Protein AF-A0AAD5IFN7-F1 (afdb_monomer)

Radius of gyration: 15.46 Å; Cα contacts (8 Å, |Δi|>4): 185; chains: 1; bounding box: 36×24×48 Å

Nearest PDB structures (foldseek):
  6vof-assembly1_F  TM=9.515E-01  e=2.881E-12  Spinacia oleracea
  1fx0-assembly1_B  TM=9.386E-01  e=1.272E-10  Spinacia oleracea
  8h9i-assembly1_D  TM=8.105E-01  e=1.726E-09  Homo sapiens
  5dn6-assembly1_E  TM=7.862E-01  e=1.346E-09  Paracoccus denitrificans
  5cdf-assembly1_E  TM=8.924E-01  e=3.400E-08  Paracoccus denitrificans

Organism: Acer negundo (NCBI:txid4023)

Secondary structure (DSSP, 8-state):
-HHHHHHHHH-SSEEEEEEEEE-HHHHHHHHHHHHHTTSS-SS-GGG--EEEEEEETTS-HHHHHHHHHHHHHHHHHHHHTS---EEEEEETHHHHHHHHHHT-SS------HHHHHHHHHHHHHHHHHHHH--

Foldseek 3Di:
DVVVLVCLVVDPAAEEEQAQQHAPVVLVVVVVVCPVSVCQDPVDRVPRRYHYFHDHVPDDLLSSLVSLVVSLVVQCCCCPVVVTQYHYHYVPLLSNVVSVQVPDPDNDDPQDPVNSVVVSVVVVVVSVVVSVPD

Solvent-accessible surface area (backbone atoms only — not comparable to full-atom values): 7320 Å² total; per-residue (Å²): 110,70,66,59,56,53,47,57,70,71,45,90,45,40,32,26,35,9,28,16,50,29,53,68,66,58,56,50,53,51,52,51,52,34,41,79,68,56,41,38,30,89,91,44,65,88,74,29,42,60,47,84,35,78,17,46,60,90,51,58,51,72,50,19,36,47,23,48,52,52,28,48,53,53,33,48,44,36,36,74,75,65,71,34,60,56,47,78,43,64,45,39,50,56,48,29,53,50,21,50,59,74,69,46,90,63,89,68,77,84,73,50,74,68,55,46,52,51,48,36,56,55,46,56,49,45,60,53,45,63,72,74,64,126

Sequence (134 aa):
MELINNIAKAHRGVSVFGGVSERTREGNDLYMEMKESRVINEQNLVESKVALVYGQMNEPSRAHMRVGLTALTLAEYFRDVNEQDALLFIDNIFHFIQAGSENSIHPMPPLKSQDVKRLAVADQLFIQVSLYAS

Mean predicted aligned error: 8.63 Å

Structure (mmCIF, N/CA/C/O backbone):
data_AF-A0AAD5IFN7-F1
#
_entry.id   AF-A0AAD5IFN7-F1
#
loop_
_atom_site.group_PDB
_atom_site.id
_atom_site.type_symbol
_atom_site.label_atom_id
_atom_site.label_alt_id
_atom_site.label_comp_id
_atom_site.label_asym_id
_atom_site.label_entity_id
_atom_site.label_seq_id
_atom_site.pdbx_PDB_ins_code
_atom_site.Cartn_x
_atom_site.Cartn_y
_atom_site.Cartn_z
_atom_site.occupancy
_atom_site.B_iso_or_equiv
_atom_site.auth_seq_id
_atom_site.auth_comp_id
_atom_site.auth_asym_id
_atom_site.auth_atom_id
_atom_site.pdbx_PDB_model_num
ATOM 1 N N . MET A 1 1 ? 5.886 12.101 4.948 1.00 58.56 1 MET A N 1
ATOM 2 C CA . MET A 1 1 ? 5.219 10.984 5.654 1.00 58.56 1 MET A CA 1
ATOM 3 C C . MET A 1 1 ? 4.208 11.453 6.696 1.00 58.56 1 MET A C 1
ATOM 5 O O . MET A 1 1 ? 3.174 10.813 6.827 1.00 58.56 1 MET A O 1
ATOM 9 N N . GLU A 1 2 ? 4.401 12.632 7.295 1.00 63.78 2 GLU A N 1
ATOM 10 C CA . GLU A 1 2 ? 3.459 13.263 8.238 1.00 63.78 2 GLU A CA 1
ATOM 11 C C . GLU A 1 2 ? 1.995 13.338 7.742 1.00 63.78 2 GLU A C 1
ATOM 13 O O . GLU A 1 2 ? 1.061 13.092 8.500 1.00 63.78 2 GLU A O 1
ATOM 18 N N . LEU A 1 3 ? 1.776 13.603 6.445 1.00 64.50 3 LEU A N 1
ATOM 19 C CA . LEU A 1 3 ? 0.435 13.662 5.845 1.00 64.50 3 LEU A CA 1
ATOM 20 C C . LEU A 1 3 ? -0.310 12.318 5.917 1.00 64.50 3 LEU A C 1
ATOM 22 O O . LEU A 1 3 ? -1.487 12.294 6.260 1.00 64.50 3 LEU A O 1
ATOM 26 N N . ILE A 1 4 ? 0.370 11.205 5.625 1.00 66.50 4 ILE A N 1
ATOM 27 C CA . ILE A 1 4 ? -0.241 9.865 5.609 1.00 66.50 4 ILE A CA 1
ATOM 28 C C . ILE A 1 4 ? -0.591 9.453 7.038 1.00 66.50 4 ILE A C 1
ATOM 30 O O . ILE A 1 4 ? -1.685 8.956 7.279 1.00 66.50 4 ILE A O 1
ATOM 34 N N . ASN A 1 5 ? 0.291 9.733 8.001 1.00 65.31 5 ASN A N 1
ATOM 35 C CA . ASN A 1 5 ? 0.036 9.471 9.417 1.00 65.31 5 ASN A CA 1
ATOM 36 C C . ASN A 1 5 ? -1.161 10.287 9.938 1.00 65.31 5 ASN A C 1
ATOM 38 O O . ASN A 1 5 ? -2.048 9.754 10.604 1.00 65.31 5 ASN A O 1
ATOM 42 N N . ASN A 1 6 ? -1.233 11.575 9.593 1.00 69.75 6 ASN A N 1
ATOM 43 C CA . ASN A 1 6 ? -2.325 12.448 10.024 1.00 69.75 6 ASN A CA 1
ATOM 44 C C . ASN A 1 6 ? -3.669 12.051 9.400 1.00 69.75 6 ASN A C 1
ATOM 46 O O . ASN A 1 6 ? -4.683 12.024 10.099 1.00 69.75 6 ASN A O 1
ATOM 50 N N . ILE A 1 7 ? -3.680 11.692 8.112 1.00 67.94 7 ILE A N 1
ATOM 51 C CA . ILE A 1 7 ? -4.893 11.227 7.434 1.00 67.94 7 ILE A CA 1
ATOM 52 C C . ILE A 1 7 ? -5.313 9.853 7.966 1.00 67.94 7 ILE A C 1
ATOM 54 O O . ILE A 1 7 ? -6.481 9.685 8.296 1.00 67.94 7 ILE A O 1
ATOM 58 N N . ALA A 1 8 ? -4.390 8.905 8.148 1.00 66.06 8 ALA A N 1
ATOM 59 C CA . ALA A 1 8 ? -4.707 7.576 8.680 1.00 66.06 8 ALA A CA 1
ATOM 60 C C . ALA A 1 8 ? -5.269 7.624 10.113 1.00 66.06 8 ALA A C 1
ATOM 62 O O . ALA A 1 8 ? -6.117 6.812 10.476 1.00 66.06 8 ALA A O 1
ATOM 63 N N . LYS A 1 9 ? -4.842 8.596 10.930 1.00 68.12 9 LYS A N 1
ATOM 64 C CA . LYS A 1 9 ? -5.404 8.825 12.272 1.00 68.12 9 LYS A CA 1
ATOM 65 C C . LYS A 1 9 ? -6.800 9.444 12.248 1.00 68.12 9 LYS A C 1
ATOM 67 O O . LYS A 1 9 ? -7.621 9.112 13.101 1.00 68.12 9 LYS A O 1
ATOM 72 N N . ALA A 1 10 ? -7.047 10.376 11.329 1.00 69.81 10 ALA A N 1
ATOM 73 C CA . ALA A 1 10 ? -8.309 11.112 11.245 1.00 69.81 10 ALA A CA 1
ATOM 74 C C . ALA A 1 10 ? -9.397 10.349 10.471 1.00 69.81 10 ALA A C 1
ATOM 76 O O . ALA A 1 10 ? -10.590 10.532 10.723 1.00 69.81 10 ALA A O 1
ATOM 77 N N . HIS A 1 11 ? -8.992 9.501 9.530 1.00 72.81 11 HIS A N 1
ATOM 78 C CA . HIS A 1 11 ? -9.881 8.700 8.710 1.00 72.81 11 HIS A CA 1
ATOM 79 C C . HIS A 1 11 ? -10.479 7.538 9.515 1.00 72.81 11 HIS A C 1
ATOM 81 O O . HIS A 1 11 ? -9.796 6.875 10.299 1.00 72.81 11 HIS A O 1
ATOM 87 N N . ARG A 1 12 ? -11.788 7.303 9.351 1.00 72.81 12 ARG A N 1
ATOM 88 C CA . ARG A 1 12 ? -12.498 6.237 10.080 1.00 72.81 12 ARG A CA 1
ATOM 89 C C . ARG A 1 12 ? -12.339 4.868 9.427 1.00 72.81 12 ARG A C 1
ATOM 91 O O . ARG A 1 12 ? -12.379 3.875 10.147 1.00 72.81 12 ARG A O 1
ATOM 98 N N . GLY A 1 13 ? -12.168 4.834 8.108 1.00 82.69 13 GLY A N 1
ATOM 99 C CA . GLY A 1 13 ? -11.921 3.615 7.348 1.00 82.69 13 GLY A CA 1
ATOM 100 C C . GLY A 1 13 ? -10.441 3.235 7.294 1.00 82.69 13 GLY A C 1
ATOM 101 O O . GLY A 1 13 ? -9.619 3.738 8.065 1.00 82.69 13 GLY A O 1
ATOM 102 N N . VAL A 1 14 ? -10.091 2.373 6.349 1.00 86.69 14 VAL A N 1
ATOM 103 C CA . VAL A 1 14 ? -8.734 1.835 6.192 1.00 86.69 14 VAL A CA 1
ATOM 104 C C . VAL A 1 14 ? -7.917 2.638 5.184 1.00 86.69 14 VAL A C 1
ATOM 106 O O . VAL A 1 14 ? -8.451 3.294 4.292 1.00 86.69 14 VAL A O 1
ATOM 109 N N . SER A 1 15 ? -6.596 2.608 5.331 1.00 89.81 15 SER A N 1
ATOM 110 C CA . SER A 1 15 ? -5.659 3.190 4.367 1.00 89.81 15 SER A CA 1
ATOM 111 C C . SER A 1 15 ? -4.807 2.098 3.725 1.00 89.81 15 SER A C 1
ATOM 113 O O . SER A 1 15 ? -4.334 1.194 4.403 1.00 89.81 15 SER A O 1
ATOM 115 N N . VAL A 1 16 ? -4.566 2.183 2.423 1.00 91.06 16 VAL A N 1
ATOM 116 C CA . VAL A 1 16 ? -3.658 1.291 1.699 1.00 91.06 16 VAL A CA 1
ATOM 117 C C . VAL A 1 16 ? -2.535 2.127 1.108 1.00 91.06 16 VAL A C 1
ATOM 119 O O . VAL A 1 16 ? -2.785 3.109 0.416 1.00 91.06 16 VAL A O 1
ATOM 122 N N . PHE A 1 17 ? -1.293 1.749 1.386 1.00 92.38 17 PHE A N 1
ATOM 123 C CA . PHE A 1 17 ? -0.103 2.414 0.873 1.00 92.38 17 PHE A CA 1
ATOM 124 C C . PHE A 1 17 ? 0.652 1.481 -0.074 1.00 92.38 17 PHE A C 1
ATOM 126 O O . PHE A 1 17 ? 1.078 0.401 0.329 1.00 92.38 17 PHE A O 1
ATOM 133 N N . GLY A 1 18 ? 0.823 1.900 -1.323 1.00 93.44 18 GLY A N 1
ATOM 134 C CA . GLY A 1 18 ? 1.632 1.244 -2.342 1.00 93.44 18 GLY A CA 1
ATOM 135 C C . GLY A 1 18 ? 2.930 2.008 -2.584 1.00 93.44 18 GLY A C 1
ATOM 136 O O . GLY A 1 18 ? 2.950 2.957 -3.363 1.00 93.44 18 GLY A O 1
ATOM 137 N N . GLY A 1 19 ? 4.006 1.565 -1.940 1.00 93.44 19 GLY A N 1
ATOM 138 C CA . GLY A 1 19 ? 5.365 2.067 -2.100 1.00 93.44 19 GLY A CA 1
ATOM 139 C C . GLY A 1 19 ? 6.054 1.506 -3.349 1.00 93.44 19 GLY A C 1
ATOM 140 O O . GLY A 1 19 ? 6.753 0.504 -3.257 1.00 93.44 19 GLY A O 1
ATOM 141 N N . VAL A 1 20 ? 5.847 2.105 -4.519 1.00 92.19 20 VAL A N 1
ATOM 142 C CA . VAL A 1 20 ? 6.432 1.739 -5.813 1.00 92.19 20 VAL A CA 1
ATOM 143 C C . VAL A 1 20 ? 7.841 2.314 -5.990 1.00 92.19 20 VAL A C 1
ATOM 145 O O . VAL A 1 20 ? 8.021 3.517 -6.192 1.00 92.19 20 VAL A O 1
ATOM 148 N N . SER A 1 21 ? 8.831 1.417 -6.039 1.00 92.56 21 SER A N 1
ATOM 149 C CA . SER A 1 21 ? 10.256 1.761 -6.125 1.00 92.56 21 SER A CA 1
ATOM 150 C C . SER A 1 21 ? 10.706 2.623 -4.938 1.00 92.56 21 SER A C 1
ATOM 152 O O . SER A 1 21 ? 11.442 3.600 -5.096 1.00 92.56 21 SER A O 1
ATOM 154 N N . GLU A 1 22 ? 10.272 2.235 -3.743 1.00 90.56 22 GLU A N 1
ATOM 155 C CA . GLU A 1 22 ? 10.600 2.925 -2.504 1.00 90.56 22 GLU A CA 1
ATOM 156 C C . GLU A 1 22 ? 11.999 2.570 -2.005 1.00 90.56 22 GLU A C 1
ATOM 158 O O . GLU A 1 22 ? 12.517 1.462 -2.206 1.00 90.56 22 GLU A O 1
ATOM 163 N N . ARG A 1 23 ? 12.633 3.529 -1.324 1.00 92.25 23 ARG A N 1
ATOM 164 C CA . ARG A 1 23 ? 13.877 3.258 -0.602 1.00 92.25 23 ARG A CA 1
ATOM 165 C C . ARG A 1 23 ? 13.556 2.442 0.638 1.00 92.25 23 ARG A C 1
ATOM 167 O O . ARG A 1 23 ? 12.731 2.848 1.450 1.00 92.25 23 ARG A O 1
ATOM 174 N N . THR A 1 24 ? 14.308 1.370 0.869 1.00 91.88 24 THR A N 1
ATOM 175 C CA . THR A 1 24 ? 14.113 0.496 2.040 1.00 91.88 24 THR A CA 1
ATOM 176 C C . THR A 1 24 ? 14.174 1.257 3.355 1.00 91.88 24 THR A C 1
ATOM 178 O O . THR A 1 24 ? 13.392 0.988 4.260 1.00 91.88 24 THR A O 1
ATOM 181 N N . ARG A 1 25 ? 15.071 2.247 3.445 1.00 93.69 25 ARG A N 1
ATOM 182 C CA . ARG A 1 25 ? 15.165 3.123 4.614 1.00 93.69 25 ARG A CA 1
ATOM 183 C C . ARG A 1 25 ? 13.874 3.918 4.826 1.00 93.69 25 ARG A C 1
ATOM 185 O O . ARG A 1 25 ? 13.360 3.922 5.930 1.00 93.69 25 ARG A O 1
ATOM 192 N N . GLU A 1 26 ? 13.344 4.548 3.781 1.00 89.31 26 GLU A N 1
ATOM 193 C CA . GLU A 1 26 ? 12.139 5.387 3.875 1.00 89.31 26 GLU A CA 1
ATOM 194 C C . GLU A 1 26 ? 10.913 4.530 4.221 1.00 89.31 26 GLU A C 1
ATOM 196 O O . GLU A 1 26 ? 10.176 4.865 5.144 1.00 89.31 26 GLU A O 1
ATOM 201 N N . GLY A 1 27 ? 10.760 3.359 3.592 1.00 89.44 27 GLY A N 1
ATOM 202 C CA . GLY A 1 27 ? 9.699 2.412 3.947 1.00 89.44 27 GLY A CA 1
ATOM 203 C C . GLY A 1 27 ? 9.799 1.889 5.388 1.00 89.44 27 GLY A C 1
ATOM 204 O O . GLY A 1 27 ? 8.780 1.742 6.063 1.00 89.44 27 GLY A O 1
ATOM 205 N N . ASN A 1 28 ? 11.016 1.647 5.889 1.00 92.56 28 ASN A N 1
ATOM 206 C CA . ASN A 1 28 ? 11.233 1.270 7.286 1.00 92.56 28 ASN A CA 1
ATOM 207 C C . ASN A 1 28 ? 10.880 2.412 8.247 1.00 92.56 28 ASN A C 1
ATOM 209 O O . ASN A 1 28 ? 10.204 2.174 9.244 1.00 92.56 28 ASN A O 1
ATOM 213 N N . ASP A 1 29 ? 11.309 3.637 7.943 1.00 91.81 29 ASP A N 1
ATOM 214 C CA . ASP A 1 29 ? 11.009 4.814 8.760 1.00 91.81 29 ASP A CA 1
ATOM 215 C C . ASP A 1 29 ? 9.484 5.027 8.847 1.00 91.81 29 ASP A C 1
ATOM 217 O O . ASP A 1 29 ? 8.950 5.207 9.942 1.00 91.81 29 ASP A O 1
ATOM 221 N N . LEU A 1 30 ? 8.761 4.877 7.726 1.00 89.31 30 LEU A N 1
ATOM 222 C CA . LEU A 1 30 ? 7.293 4.928 7.694 1.00 89.31 30 LEU A CA 1
ATOM 223 C C . LEU A 1 30 ? 6.652 3.826 8.540 1.00 89.31 30 LEU A C 1
ATOM 225 O O . LEU A 1 30 ? 5.706 4.079 9.284 1.00 89.31 30 LEU A O 1
ATOM 229 N N . TYR A 1 31 ? 7.145 2.593 8.422 1.00 90.81 31 TYR A N 1
ATOM 230 C CA . TYR A 1 31 ? 6.630 1.467 9.197 1.00 90.81 31 TYR A CA 1
ATOM 231 C C . TYR A 1 31 ? 6.781 1.704 10.704 1.00 90.81 31 TYR A C 1
ATOM 233 O O . TYR A 1 31 ? 5.834 1.483 11.460 1.00 90.81 31 TYR A O 1
ATOM 241 N N . MET A 1 32 ? 7.942 2.203 11.137 1.00 92.50 32 MET A N 1
ATOM 242 C CA . MET A 1 32 ? 8.178 2.542 12.541 1.00 92.50 32 MET A CA 1
ATOM 243 C C . MET A 1 32 ? 7.275 3.691 13.003 1.00 92.50 32 MET A C 1
ATOM 245 O O . MET A 1 32 ? 6.651 3.569 14.055 1.00 92.50 32 MET A O 1
ATOM 249 N N . GLU A 1 33 ? 7.103 4.744 12.195 1.00 89.56 33 GLU A N 1
ATOM 250 C CA . GLU A 1 33 ? 6.188 5.851 12.510 1.00 89.56 33 GLU A CA 1
ATOM 251 C C . GLU A 1 33 ? 4.740 5.357 12.692 1.00 89.56 33 GLU A C 1
ATOM 253 O O . GLU A 1 33 ? 4.056 5.756 13.636 1.00 89.56 33 GLU A O 1
ATOM 258 N N . MET A 1 34 ? 4.273 4.451 11.825 1.00 89.12 34 MET A N 1
ATOM 259 C CA . MET A 1 34 ? 2.921 3.878 11.882 1.00 89.12 34 MET A CA 1
ATOM 260 C C . MET A 1 34 ? 2.701 2.968 13.095 1.00 89.12 34 MET A C 1
ATOM 262 O O . MET A 1 34 ? 1.588 2.886 13.623 1.00 89.12 34 MET A O 1
ATOM 266 N N . LYS A 1 35 ? 3.757 2.293 13.553 1.00 89.94 35 LYS A N 1
ATOM 267 C CA . LYS A 1 35 ? 3.740 1.515 14.794 1.00 89.94 35 LYS A CA 1
ATOM 268 C C . LYS A 1 35 ? 3.685 2.412 16.024 1.00 89.94 35 LYS A C 1
ATOM 270 O O . LYS A 1 35 ? 2.813 2.241 16.871 1.00 89.94 35 LYS A O 1
ATOM 275 N N . GLU A 1 36 ? 4.588 3.388 16.118 1.00 89.50 36 GLU A N 1
ATOM 276 C CA . GLU A 1 36 ? 4.639 4.336 17.240 1.00 89.50 36 GLU A CA 1
ATOM 277 C C . GLU A 1 36 ? 3.330 5.121 17.373 1.00 89.50 36 GLU A C 1
ATOM 279 O O . GLU A 1 36 ? 2.865 5.419 18.476 1.00 89.50 36 GLU A O 1
ATOM 284 N N . SER A 1 37 ? 2.689 5.399 16.239 1.00 86.38 37 SER A N 1
ATOM 285 C CA . SER A 1 37 ? 1.423 6.109 16.168 1.00 86.38 37 SER A CA 1
ATOM 286 C C . SER A 1 37 ? 0.180 5.244 16.412 1.00 86.38 37 SER A C 1
ATOM 288 O O . SER A 1 37 ? -0.924 5.793 16.477 1.00 86.38 37 SER A O 1
ATOM 290 N N . ARG A 1 38 ? 0.352 3.923 16.584 1.00 87.00 38 ARG A N 1
ATOM 291 C CA . ARG A 1 38 ? -0.704 2.902 16.737 1.00 87.00 38 ARG A CA 1
ATOM 292 C C . ARG A 1 38 ? -1.670 2.790 15.556 1.00 87.00 38 ARG A C 1
ATOM 294 O O . ARG A 1 38 ? -2.766 2.257 15.709 1.00 87.00 38 ARG A O 1
ATOM 301 N N . VAL A 1 39 ? -1.280 3.275 14.380 1.00 87.75 39 VAL A N 1
ATOM 302 C CA . VAL A 1 39 ? -2.007 2.982 13.135 1.00 87.75 39 VAL A CA 1
ATOM 303 C C . VAL A 1 39 ? -1.812 1.506 12.764 1.00 87.75 39 VAL A C 1
ATOM 305 O O . VAL A 1 39 ? -2.754 0.853 12.312 1.00 87.75 39 VAL A O 1
ATOM 308 N N . ILE A 1 40 ? -0.614 0.970 13.025 1.00 91.19 40 ILE A N 1
ATOM 309 C CA . ILE A 1 40 ? -0.328 -0.468 13.054 1.00 91.19 40 ILE A CA 1
ATOM 310 C C . ILE A 1 40 ? -0.339 -0.929 14.510 1.00 91.19 40 ILE A C 1
ATOM 312 O O . ILE A 1 40 ? 0.428 -0.427 15.334 1.00 91.19 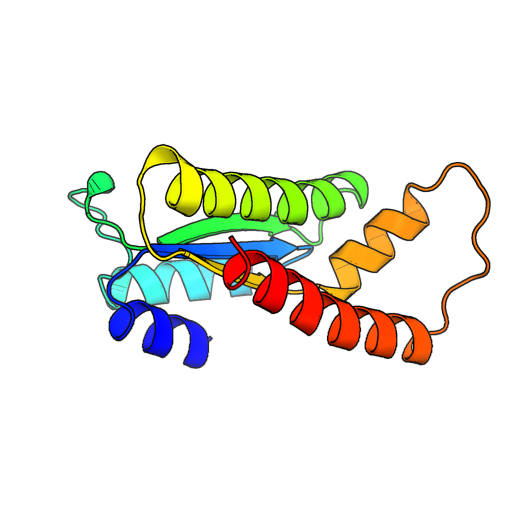40 ILE A O 1
ATOM 316 N N . ASN A 1 41 ? -1.195 -1.900 14.820 1.00 91.06 41 ASN A N 1
ATOM 317 C CA . ASN A 1 41 ? -1.252 -2.543 16.126 1.00 91.06 41 ASN A CA 1
ATOM 318 C C . ASN A 1 41 ? -0.496 -3.880 16.061 1.00 91.06 41 ASN A C 1
ATOM 320 O O . ASN A 1 41 ? -1.005 -4.867 15.537 1.00 91.06 41 ASN A O 1
ATOM 324 N N . GLU A 1 42 ? 0.728 -3.922 16.595 1.00 89.81 42 GLU A N 1
ATOM 325 C CA . GLU A 1 42 ? 1.562 -5.135 16.567 1.00 89.81 42 GLU A CA 1
ATOM 326 C C . GLU A 1 42 ? 1.023 -6.268 17.443 1.00 89.81 42 GLU A C 1
ATOM 328 O O . GLU A 1 42 ? 1.326 -7.434 17.202 1.00 89.81 42 GLU A O 1
ATOM 333 N N . GLN A 1 43 ? 0.238 -5.936 18.470 1.00 90.62 43 GLN A N 1
ATOM 334 C CA . GLN A 1 43 ? -0.356 -6.928 19.362 1.00 90.62 43 GLN A CA 1
ATOM 335 C C . GLN A 1 43 ? -1.610 -7.551 18.743 1.00 90.62 43 GLN A C 1
ATOM 337 O O . GLN A 1 43 ? -1.913 -8.712 19.014 1.00 90.62 43 GLN A O 1
ATOM 342 N N . ASN A 1 44 ? -2.320 -6.797 17.901 1.00 90.81 44 ASN A N 1
ATOM 343 C CA . ASN A 1 44 ? -3.474 -7.276 17.156 1.00 90.81 44 ASN A CA 1
ATOM 344 C C . ASN A 1 44 ? -3.496 -6.688 15.740 1.00 90.81 44 ASN A C 1
ATOM 346 O O . ASN A 1 44 ? -4.076 -5.630 15.494 1.00 90.81 44 ASN A O 1
ATOM 350 N N . LEU A 1 45 ? -2.909 -7.414 1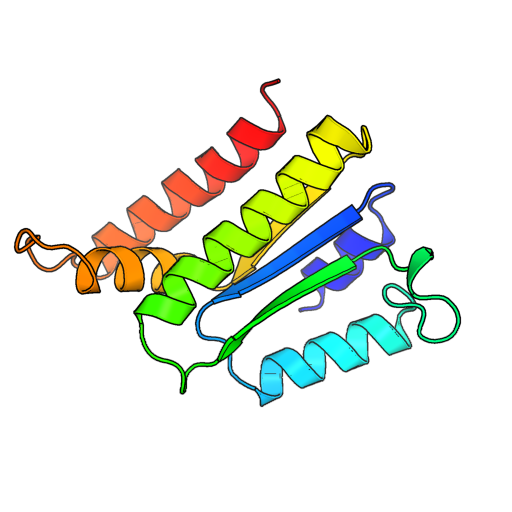4.787 1.00 87.88 45 LEU A N 1
ATOM 351 C CA . LEU A 1 45 ? -2.828 -6.967 13.394 1.00 87.88 45 LEU A CA 1
ATOM 352 C C . LEU A 1 45 ? -4.207 -6.727 12.761 1.00 87.88 45 LEU A C 1
ATOM 354 O O . LEU A 1 45 ? -4.315 -5.874 11.886 1.00 87.88 45 LEU A O 1
ATOM 358 N N . VAL A 1 46 ? -5.256 -7.413 13.231 1.00 86.50 46 VAL A N 1
ATOM 359 C CA . VAL A 1 46 ? -6.634 -7.255 12.727 1.00 86.50 46 VAL A CA 1
ATOM 360 C C . VAL A 1 46 ? -7.197 -5.864 13.039 1.00 86.50 46 VAL A C 1
ATOM 362 O O . VAL A 1 46 ? -8.036 -5.361 12.300 1.00 86.50 46 VAL A O 1
ATOM 365 N N . GLU A 1 47 ? -6.719 -5.216 14.102 1.00 87.75 47 GLU A N 1
ATOM 366 C CA . GLU A 1 47 ? -7.119 -3.852 14.472 1.00 87.75 47 GLU A CA 1
ATOM 367 C C . GLU A 1 47 ? -6.310 -2.764 13.752 1.00 87.75 47 GLU A C 1
ATOM 369 O O . GLU A 1 47 ? -6.583 -1.574 13.929 1.00 87.75 47 GLU A O 1
ATOM 374 N N . SER A 1 48 ? -5.304 -3.140 12.955 1.00 90.31 48 SER A N 1
ATOM 375 C CA . SER A 1 48 ? -4.510 -2.169 12.201 1.00 90.31 48 SER A CA 1
ATOM 376 C C . SER A 1 48 ? -5.369 -1.485 11.142 1.00 90.31 48 SER A C 1
ATOM 378 O O . SER A 1 48 ? -6.146 -2.123 10.436 1.00 90.31 48 SER A O 1
ATOM 380 N N . LYS A 1 49 ? -5.196 -0.171 10.993 1.00 87.06 49 LYS A N 1
ATOM 381 C CA . LYS A 1 49 ? -5.975 0.648 10.048 1.00 87.06 49 LYS A CA 1
ATOM 382 C C . LYS A 1 49 ? -5.260 0.900 8.726 1.00 87.06 49 LYS A C 1
ATOM 384 O O . LYS A 1 49 ? -5.745 1.678 7.905 1.00 87.06 49 LYS A O 1
ATOM 389 N N . VAL A 1 50 ? -4.096 0.285 8.526 1.00 90.00 50 VAL A N 1
ATOM 390 C CA . VAL A 1 50 ? -3.283 0.472 7.327 1.00 90.00 50 VAL A CA 1
ATOM 391 C C . VAL A 1 50 ? -2.780 -0.855 6.769 1.00 90.00 50 VAL A C 1
ATOM 393 O O . VAL A 1 50 ? -2.337 -1.722 7.520 1.00 90.00 50 VAL A O 1
ATOM 396 N N . ALA A 1 51 ? -2.800 -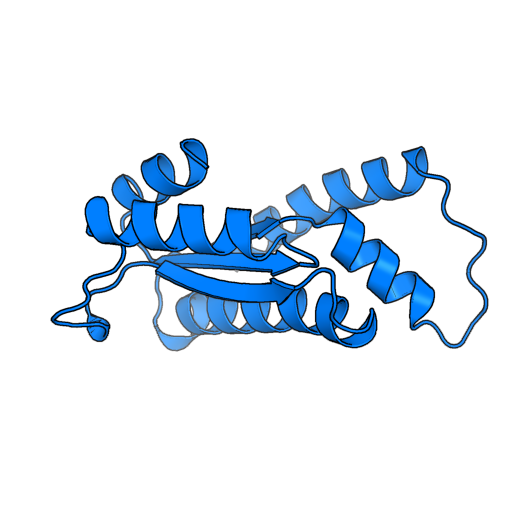0.980 5.445 1.00 91.75 51 ALA A N 1
ATOM 397 C CA . ALA A 1 51 ? -2.082 -2.006 4.702 1.00 91.75 51 ALA A CA 1
ATOM 398 C C . ALA A 1 51 ? -0.906 -1.363 3.956 1.00 91.75 51 ALA A C 1
ATOM 400 O O . ALA A 1 51 ? -1.086 -0.374 3.247 1.00 91.75 51 ALA A O 1
ATOM 401 N N . LEU A 1 52 ? 0.298 -1.918 4.111 1.00 92.75 52 LEU A N 1
ATOM 402 C CA . LEU A 1 52 ? 1.509 -1.438 3.441 1.00 92.75 52 LEU A CA 1
ATOM 403 C C . LEU A 1 52 ? 1.969 -2.467 2.403 1.00 92.75 52 LEU A C 1
ATOM 405 O O . LEU A 1 52 ? 2.209 -3.626 2.737 1.00 92.75 52 LEU A O 1
ATOM 409 N N . VAL A 1 53 ? 2.129 -2.038 1.156 1.00 94.62 53 VAL A N 1
ATOM 410 C CA . VAL A 1 53 ? 2.661 -2.831 0.044 1.00 94.62 53 VAL A CA 1
ATOM 411 C C . VAL A 1 53 ? 3.895 -2.113 -0.478 1.00 94.62 53 VAL A C 1
ATOM 413 O O . VAL A 1 53 ? 3.798 -0.962 -0.885 1.00 94.62 53 VAL A O 1
ATOM 416 N N . TYR A 1 54 ? 5.050 -2.773 -0.491 1.00 93.19 54 TYR A N 1
ATOM 417 C CA . TYR A 1 54 ? 6.298 -2.164 -0.950 1.00 93.19 54 TYR A CA 1
ATOM 418 C C . TYR A 1 54 ? 6.904 -2.930 -2.118 1.00 93.19 54 TYR A C 1
ATOM 420 O O . TYR A 1 54 ? 6.985 -4.155 -2.089 1.00 93.19 54 TYR A O 1
ATOM 428 N N . GLY A 1 55 ? 7.379 -2.175 -3.102 1.00 92.88 55 GLY A N 1
ATOM 429 C CA . GLY A 1 55 ? 8.334 -2.592 -4.112 1.00 92.88 55 GLY A CA 1
ATOM 430 C C . GLY A 1 55 ? 9.595 -1.765 -3.956 1.00 92.88 55 GLY A C 1
ATOM 431 O O . GLY A 1 55 ? 9.541 -0.538 -4.013 1.00 92.88 55 GLY A O 1
ATOM 432 N N . GLN A 1 56 ? 10.725 -2.415 -3.738 1.00 90.00 56 GLN A N 1
ATOM 433 C CA . GLN A 1 56 ? 11.971 -1.729 -3.410 1.00 90.00 56 GLN A CA 1
ATOM 434 C C . GLN A 1 56 ? 12.678 -1.229 -4.675 1.00 90.00 56 GLN A C 1
ATOM 436 O O . GLN A 1 56 ? 12.577 -1.842 -5.736 1.00 90.00 56 GLN A O 1
ATOM 441 N N . MET A 1 57 ? 13.457 -0.147 -4.579 1.00 87.81 57 MET A N 1
ATOM 442 C CA . MET A 1 57 ? 14.250 0.362 -5.718 1.00 87.81 57 MET A CA 1
ATOM 443 C C . MET A 1 57 ? 15.173 -0.688 -6.366 1.00 87.81 57 MET A C 1
ATOM 445 O O . MET A 1 57 ? 15.521 -0.557 -7.535 1.00 87.81 57 MET A O 1
ATOM 449 N N . ASN A 1 58 ? 15.612 -1.701 -5.611 1.00 89.00 58 ASN A N 1
ATOM 450 C CA . ASN A 1 58 ? 16.500 -2.761 -6.096 1.00 89.00 58 ASN A CA 1
ATOM 451 C C . ASN A 1 58 ? 15.762 -3.911 -6.808 1.00 89.00 58 ASN A C 1
ATOM 453 O O . ASN A 1 58 ? 16.412 -4.822 -7.321 1.00 89.00 58 ASN A O 1
ATOM 457 N N . GLU A 1 59 ? 14.432 -3.892 -6.831 1.00 91.06 59 GLU A N 1
ATOM 458 C CA . GLU A 1 59 ? 13.622 -4.885 -7.528 1.00 91.06 59 GLU A CA 1
ATOM 459 C C . GLU A 1 59 ? 13.457 -4.541 -9.015 1.00 91.06 59 GLU A C 1
ATOM 461 O O . GLU A 1 59 ? 13.550 -3.375 -9.407 1.00 91.06 59 GLU A O 1
ATOM 466 N N . PRO A 1 60 ? 13.211 -5.543 -9.881 1.00 89.56 60 PRO A N 1
ATOM 467 C CA . PRO A 1 60 ? 13.005 -5.289 -11.299 1.00 89.56 60 PRO A CA 1
ATOM 468 C C . PRO A 1 60 ? 11.751 -4.440 -11.534 1.00 89.56 60 PRO A C 1
ATOM 470 O O . PRO A 1 60 ? 10.741 -4.613 -10.858 1.00 89.56 60 PRO A O 1
ATOM 473 N N . SER A 1 61 ? 11.769 -3.630 -12.593 1.00 84.62 61 SER A N 1
ATOM 474 C CA . SER A 1 61 ? 10.659 -2.763 -13.030 1.00 84.62 61 SER A CA 1
ATOM 475 C C . SER A 1 6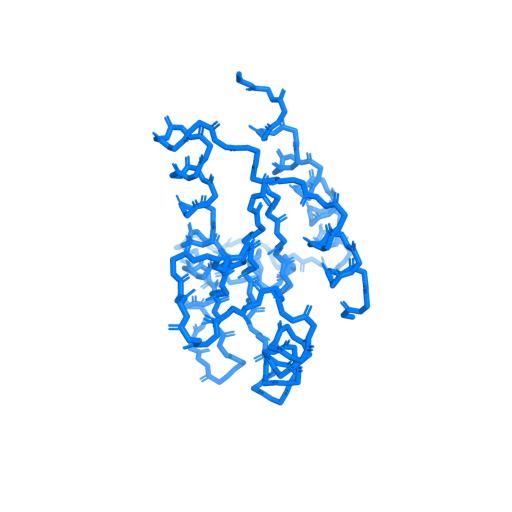1 ? 9.284 -3.462 -13.053 1.00 84.62 61 SER A C 1
ATOM 477 O O . SER A 1 61 ? 8.265 -2.908 -12.647 1.00 84.62 61 SER A O 1
ATOM 479 N N . ARG A 1 62 ? 9.229 -4.751 -13.417 1.00 85.25 62 ARG A N 1
ATOM 480 C CA . ARG A 1 62 ? 7.989 -5.551 -13.362 1.00 85.25 62 ARG A CA 1
ATOM 481 C C . ARG A 1 62 ? 7.381 -5.656 -11.954 1.00 85.25 62 ARG A C 1
ATOM 483 O O . ARG A 1 62 ? 6.159 -5.720 -11.827 1.00 85.25 62 ARG A O 1
ATOM 490 N N . ALA A 1 63 ? 8.206 -5.719 -10.911 1.00 85.94 63 ALA A N 1
ATOM 491 C CA . ALA A 1 63 ? 7.749 -5.740 -9.524 1.00 85.94 63 ALA A CA 1
ATOM 492 C C . ALA A 1 63 ? 7.107 -4.399 -9.140 1.00 85.94 63 ALA A C 1
ATOM 494 O O . ALA A 1 63 ? 6.037 -4.390 -8.537 1.00 85.94 63 ALA A O 1
ATOM 495 N N . HIS A 1 64 ? 7.682 -3.278 -9.587 1.00 89.62 64 HIS A N 1
ATOM 496 C CA . HIS A 1 64 ? 7.149 -1.932 -9.345 1.00 89.62 64 HIS A CA 1
ATOM 497 C C . HIS A 1 64 ? 5.738 -1.760 -9.913 1.00 89.62 64 HIS A C 1
ATOM 499 O O . HIS A 1 64 ? 4.838 -1.309 -9.205 1.00 89.62 64 HIS A O 1
ATOM 505 N N . MET A 1 65 ? 5.504 -2.210 -11.149 1.00 85.31 65 MET A N 1
ATOM 506 C CA . MET A 1 65 ? 4.164 -2.184 -11.747 1.00 85.31 65 MET A CA 1
ATOM 507 C C . MET A 1 65 ? 3.166 -3.045 -10.955 1.00 85.31 65 MET A C 1
ATOM 509 O O . MET A 1 65 ? 2.013 -2.665 -10.772 1.00 85.31 65 MET A O 1
ATOM 513 N N . ARG A 1 66 ? 3.591 -4.203 -10.437 1.00 90.88 66 ARG A N 1
ATOM 514 C CA . ARG A 1 66 ? 2.704 -5.075 -9.651 1.00 90.88 66 ARG A CA 1
ATOM 515 C C . ARG A 1 66 ? 2.346 -4.489 -8.293 1.00 90.88 66 ARG A C 1
ATOM 517 O O . ARG A 1 66 ? 1.227 -4.695 -7.850 1.00 90.88 66 ARG A O 1
ATOM 524 N N . VAL A 1 67 ? 3.243 -3.747 -7.653 1.00 92.50 67 VAL A N 1
ATOM 525 C CA . VAL A 1 67 ? 2.998 -3.147 -6.330 1.00 92.50 67 VAL A CA 1
ATOM 526 C C . VAL A 1 67 ? 1.815 -2.185 -6.361 1.00 92.50 67 VAL A C 1
ATOM 528 O O . VAL A 1 67 ? 0.941 -2.284 -5.503 1.00 92.50 67 VAL A O 1
ATOM 531 N N . GLY A 1 68 ? 1.737 -1.324 -7.382 1.00 89.50 68 GLY A N 1
ATOM 532 C CA . GLY A 1 68 ? 0.592 -0.426 -7.555 1.00 89.50 68 GLY A CA 1
ATOM 533 C C . GLY A 1 68 ? -0.729 -1.184 -7.728 1.00 89.50 68 GLY A C 1
ATOM 534 O O . GLY A 1 68 ? -1.719 -0.853 -7.082 1.00 89.50 68 GLY A O 1
ATOM 535 N N . LEU A 1 69 ? -0.729 -2.257 -8.529 1.00 92.31 69 LEU A N 1
ATOM 536 C CA . LEU A 1 69 ? -1.914 -3.098 -8.749 1.00 92.31 69 LEU A CA 1
ATOM 537 C C . LEU A 1 69 ? -2.321 -3.888 -7.499 1.00 92.31 69 LEU A C 1
ATOM 539 O O . LEU A 1 69 ? -3.507 -3.998 -7.205 1.00 92.31 69 LEU A O 1
ATOM 543 N N . THR A 1 70 ? -1.359 -4.415 -6.741 1.00 94.44 70 THR A N 1
ATOM 544 C CA . THR A 1 70 ? -1.622 -5.103 -5.470 1.00 94.44 70 THR A CA 1
ATOM 545 C C . THR A 1 70 ? -2.241 -4.144 -4.456 1.00 94.44 70 THR A C 1
ATOM 547 O O . THR A 1 70 ? -3.217 -4.499 -3.801 1.00 94.44 70 THR A O 1
ATOM 550 N N . ALA A 1 71 ? -1.718 -2.919 -4.349 1.00 93.56 71 ALA A N 1
ATOM 551 C CA . ALA A 1 71 ? -2.287 -1.894 -3.478 1.00 93.56 71 ALA A CA 1
ATOM 552 C C . ALA A 1 71 ? -3.719 -1.516 -3.906 1.00 93.56 71 ALA A C 1
ATOM 554 O O . ALA A 1 71 ? -4.603 -1.434 -3.057 1.00 93.56 71 ALA A O 1
ATOM 555 N N . LEU A 1 72 ? -3.974 -1.376 -5.212 1.00 93.50 72 LEU A N 1
ATOM 556 C CA . LEU A 1 72 ? -5.324 -1.150 -5.735 1.00 93.50 72 LEU A CA 1
ATOM 557 C C . LEU A 1 72 ? -6.270 -2.313 -5.402 1.00 93.50 72 LEU A C 1
ATOM 559 O O . LEU A 1 72 ? -7.349 -2.077 -4.878 1.00 93.50 72 LEU A O 1
ATOM 563 N N . THR A 1 73 ? -5.830 -3.556 -5.606 1.00 94.38 73 THR A N 1
ATOM 564 C CA . THR A 1 73 ? -6.631 -4.758 -5.315 1.00 94.38 73 THR A CA 1
ATOM 565 C C . THR A 1 73 ? -7.028 -4.827 -3.839 1.00 94.38 73 THR A C 1
ATOM 567 O O . THR A 1 73 ? -8.154 -5.183 -3.507 1.00 94.38 73 THR A O 1
ATOM 570 N N . LEU A 1 74 ? -6.112 -4.476 -2.928 1.00 93.00 74 LEU A N 1
ATOM 571 C CA . LEU A 1 74 ? -6.419 -4.416 -1.498 1.00 93.00 74 LEU A CA 1
ATOM 572 C C . LEU A 1 74 ? -7.429 -3.309 -1.183 1.00 93.00 74 LEU A C 1
ATOM 574 O O . LEU A 1 74 ? -8.345 -3.535 -0.397 1.00 93.00 74 LEU A O 1
ATOM 578 N N . ALA A 1 75 ? -7.286 -2.132 -1.795 1.00 90.94 75 ALA A N 1
ATOM 579 C CA . ALA A 1 75 ? -8.237 -1.039 -1.611 1.00 90.94 75 ALA A CA 1
ATOM 580 C C . ALA A 1 75 ? -9.638 -1.412 -2.125 1.00 90.94 75 ALA A C 1
ATOM 582 O O . ALA A 1 75 ? -10.619 -1.181 -1.423 1.00 90.94 75 ALA A O 1
ATOM 583 N N . GLU A 1 76 ? -9.726 -2.050 -3.295 1.00 90.31 76 GLU A N 1
ATOM 584 C CA . GLU A 1 76 ? -10.980 -2.572 -3.852 1.00 90.31 76 GLU A CA 1
ATOM 585 C C . GLU A 1 76 ? -11.595 -3.640 -2.949 1.00 90.31 76 GLU A C 1
ATOM 587 O O . GLU A 1 76 ? -12.787 -3.587 -2.676 1.00 90.31 76 GLU A O 1
ATOM 592 N N . TYR A 1 77 ? -10.796 -4.560 -2.399 1.00 91.25 77 TYR A N 1
ATOM 593 C CA . TYR A 1 77 ? -11.296 -5.549 -1.442 1.00 91.25 77 TYR A CA 1
ATOM 594 C C . TYR A 1 77 ? -11.919 -4.884 -0.205 1.00 91.25 77 TYR A C 1
ATOM 596 O O . TYR A 1 77 ? -13.010 -5.259 0.226 1.00 91.25 77 TYR A O 1
ATOM 604 N N . PHE A 1 78 ? -11.254 -3.875 0.361 1.00 89.31 78 PHE A N 1
ATOM 605 C CA . PHE A 1 78 ? -11.791 -3.155 1.513 1.00 89.31 78 PHE A CA 1
ATOM 606 C C . PHE A 1 78 ? -13.072 -2.380 1.183 1.00 89.31 78 PHE A C 1
ATOM 608 O O . PHE A 1 78 ? -13.995 -2.382 1.997 1.00 89.31 78 PHE A O 1
ATOM 615 N N . ARG A 1 79 ? -13.154 -1.780 -0.007 1.00 89.56 79 ARG A N 1
ATOM 616 C CA . ARG A 1 79 ? -14.346 -1.064 -0.474 1.00 89.56 79 ARG A CA 1
ATOM 617 C C . ARG A 1 79 ? -15.511 -2.010 -0.770 1.00 89.56 79 ARG A C 1
ATOM 619 O O . ARG A 1 79 ? -16.599 -1.806 -0.251 1.00 89.56 79 ARG A O 1
ATOM 626 N N . ASP A 1 80 ? -15.283 -3.040 -1.580 1.00 91.12 80 ASP A N 1
ATOM 627 C CA . ASP A 1 80 ? -16.349 -3.841 -2.193 1.00 91.12 80 ASP A CA 1
ATOM 628 C C . ASP A 1 80 ? -16.777 -5.028 -1.327 1.00 91.12 80 ASP A C 1
ATOM 630 O O . ASP A 1 80 ? -17.946 -5.402 -1.324 1.00 91.12 80 ASP A O 1
ATOM 634 N N . VAL A 1 81 ? -15.836 -5.650 -0.608 1.00 92.50 81 VAL A N 1
ATOM 635 C CA . VAL A 1 81 ? -16.108 -6.859 0.189 1.00 92.50 81 VAL A CA 1
ATOM 636 C C . VAL A 1 81 ? -16.345 -6.515 1.652 1.00 92.50 81 VAL A C 1
ATOM 638 O O . VAL A 1 81 ? -17.257 -7.057 2.272 1.00 92.50 81 VAL A O 1
ATOM 641 N N . ASN A 1 82 ? -15.527 -5.623 2.213 1.00 88.94 82 ASN A N 1
ATOM 642 C CA . ASN A 1 82 ? -15.670 -5.218 3.610 1.00 88.94 82 ASN A CA 1
ATOM 643 C C . ASN A 1 82 ? -16.600 -4.008 3.791 1.00 88.94 82 ASN A C 1
ATOM 645 O O . ASN A 1 82 ? -16.888 -3.666 4.937 1.00 88.94 82 ASN A O 1
ATOM 649 N N . GLU A 1 83 ? -17.049 -3.374 2.700 1.00 90.75 83 GLU A N 1
ATOM 650 C CA . GLU A 1 83 ? -17.914 -2.183 2.715 1.00 90.75 83 GLU A CA 1
ATOM 651 C C . GLU A 1 83 ? -17.331 -1.041 3.572 1.00 90.75 83 GLU A C 1
ATOM 653 O O . GLU A 1 83 ? -18.028 -0.376 4.342 1.00 90.75 83 GLU A O 1
ATOM 658 N N . GLN A 1 84 ? -16.013 -0.833 3.479 1.00 84.75 84 GLN A N 1
ATOM 659 C CA . GLN A 1 84 ? -15.277 0.184 4.230 1.00 84.75 84 GLN A CA 1
ATOM 660 C C . GLN A 1 84 ? -14.779 1.300 3.315 1.00 84.75 84 GLN A C 1
ATOM 662 O O . GLN A 1 84 ? -14.283 1.049 2.219 1.00 84.75 84 GLN A O 1
ATOM 667 N N . ASP A 1 85 ? -14.790 2.533 3.823 1.00 85.75 85 ASP A N 1
ATOM 668 C CA . ASP A 1 85 ? -14.065 3.625 3.178 1.00 85.75 85 ASP A CA 1
ATOM 669 C C . ASP A 1 85 ? -12.573 3.267 3.111 1.00 85.75 85 ASP A C 1
ATOM 671 O O . ASP A 1 85 ? -11.936 2.984 4.135 1.00 85.75 85 ASP A O 1
ATOM 675 N N . ALA A 1 86 ? -12.010 3.286 1.905 1.00 86.62 86 ALA A N 1
ATOM 676 C CA . ALA A 1 86 ? -10.613 2.967 1.654 1.00 86.62 86 ALA A CA 1
ATOM 677 C C . ALA A 1 86 ? -9.890 4.176 1.050 1.00 86.62 86 ALA A C 1
ATOM 679 O O . ALA A 1 86 ? -10.291 4.711 0.018 1.00 86.62 86 ALA A O 1
ATOM 680 N N . LEU A 1 87 ? -8.788 4.591 1.675 1.00 89.25 87 LEU A N 1
ATOM 681 C CA . LEU A 1 87 ? -7.886 5.601 1.123 1.00 89.25 87 LEU A CA 1
ATOM 682 C C . LEU A 1 87 ? -6.656 4.934 0.520 1.00 89.25 87 LEU A C 1
ATOM 684 O O . LEU A 1 87 ? -5.883 4.305 1.238 1.00 89.25 87 LEU A O 1
ATOM 688 N N . LEU A 1 88 ? -6.449 5.103 -0.784 1.00 88.81 88 LEU A N 1
ATOM 689 C CA . LEU A 1 88 ? -5.290 4.563 -1.489 1.00 88.81 88 LEU A CA 1
ATOM 690 C C . LEU A 1 88 ? -4.221 5.640 -1.705 1.00 88.81 88 LEU A C 1
ATOM 692 O O . LEU A 1 88 ? -4.473 6.681 -2.308 1.00 88.81 88 LEU A O 1
ATOM 696 N N . PHE A 1 89 ? -3.002 5.348 -1.265 1.00 90.12 89 PHE A N 1
ATOM 697 C CA . PHE A 1 89 ? -1.807 6.152 -1.490 1.00 90.12 89 PHE A CA 1
ATOM 698 C C . PHE A 1 89 ? -0.825 5.362 -2.353 1.00 90.12 89 PHE A C 1
ATOM 700 O O . PHE A 1 89 ? -0.426 4.270 -1.967 1.00 90.12 89 PHE A O 1
ATOM 707 N N . ILE A 1 90 ? -0.406 5.913 -3.492 1.00 88.75 90 ILE A N 1
ATOM 708 C CA . ILE A 1 90 ? 0.648 5.329 -4.334 1.00 88.75 90 ILE A CA 1
ATOM 709 C C . ILE A 1 90 ? 1.853 6.267 -4.333 1.00 88.75 90 ILE A C 1
ATOM 711 O O . ILE A 1 90 ? 1.767 7.383 -4.849 1.00 88.75 90 ILE A O 1
ATOM 715 N N . ASP A 1 91 ? 2.973 5.801 -3.789 1.00 89.00 91 ASP A N 1
ATOM 716 C CA . ASP A 1 91 ? 4.244 6.522 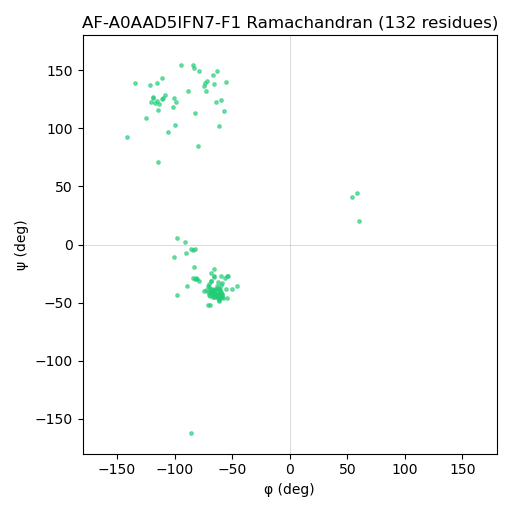-3.779 1.00 89.00 91 ASP A CA 1
ATOM 717 C C . ASP A 1 91 ? 5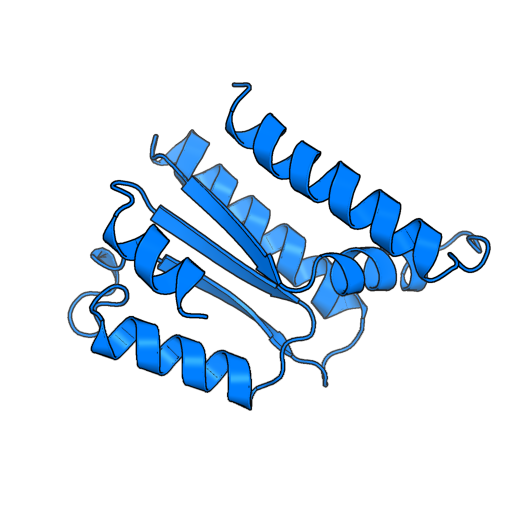.336 5.648 -4.409 1.00 89.00 91 ASP A C 1
ATOM 719 O O . ASP A 1 91 ? 5.681 4.637 -3.834 1.00 89.00 91 ASP A O 1
ATOM 723 N N . ASN A 1 92 ? 5.872 5.890 -5.600 1.00 87.38 92 ASN A N 1
ATOM 724 C CA . ASN A 1 92 ? 5.614 7.022 -6.475 1.00 87.38 92 ASN A CA 1
ATOM 725 C C . ASN A 1 92 ? 4.831 6.601 -7.725 1.00 87.38 92 ASN A C 1
ATOM 727 O O . ASN A 1 92 ? 5.277 5.748 -8.497 1.00 87.38 92 ASN A O 1
ATOM 731 N N . ILE A 1 93 ? 3.698 7.260 -7.986 1.00 84.88 93 ILE A N 1
ATOM 732 C CA . ILE A 1 93 ? 2.883 7.021 -9.188 1.00 84.88 93 ILE A CA 1
ATOM 733 C C . ILE A 1 93 ? 3.680 7.209 -10.495 1.00 84.88 93 ILE A C 1
ATOM 73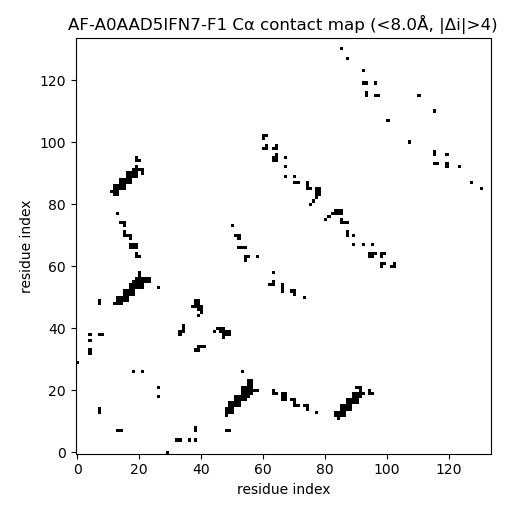5 O O . ILE A 1 93 ? 3.430 6.520 -11.482 1.00 84.88 93 ILE A O 1
ATOM 739 N N . PHE A 1 94 ? 4.705 8.070 -10.501 1.00 85.19 94 PHE A N 1
ATOM 740 C CA . PHE A 1 94 ? 5.611 8.219 -11.642 1.00 85.19 94 PHE A CA 1
ATOM 741 C C . PHE A 1 94 ? 6.366 6.918 -11.942 1.00 85.19 94 PHE A C 1
ATOM 743 O O . PHE A 1 94 ? 6.441 6.508 -13.099 1.00 85.19 94 PHE A O 1
ATOM 750 N N . HIS A 1 95 ? 6.896 6.247 -10.914 1.00 85.31 95 HIS A N 1
ATOM 751 C CA . HIS A 1 95 ? 7.618 4.986 -11.090 1.00 85.31 95 HIS A CA 1
ATOM 752 C C . HIS A 1 95 ? 6.684 3.855 -11.517 1.00 85.31 95 HIS A C 1
ATOM 754 O O . HIS A 1 95 ? 7.092 2.996 -12.292 1.00 85.31 95 HIS A O 1
ATOM 760 N N . PHE A 1 96 ? 5.417 3.883 -11.097 1.00 86.12 96 PHE A N 1
ATOM 761 C CA . PHE A 1 96 ? 4.406 2.952 -11.599 1.00 86.12 96 PHE A CA 1
ATOM 762 C C . PHE A 1 96 ? 4.190 3.105 -13.114 1.00 86.12 96 PHE A C 1
ATOM 764 O O . PHE A 1 96 ? 4.241 2.118 -13.850 1.00 86.12 96 PHE A O 1
ATOM 771 N N . ILE A 1 97 ? 4.018 4.340 -13.598 1.00 85.31 97 ILE A N 1
ATOM 772 C CA . ILE A 1 97 ? 3.835 4.626 -15.032 1.00 85.31 97 ILE A CA 1
ATOM 773 C C . ILE A 1 97 ? 5.100 4.281 -15.825 1.00 85.31 97 ILE A C 1
ATOM 775 O O . ILE A 1 97 ? 5.020 3.645 -16.879 1.00 85.31 97 ILE A O 1
ATOM 779 N N . GLN A 1 98 ? 6.275 4.668 -15.318 1.00 83.69 98 GLN A N 1
ATOM 780 C CA . GLN A 1 98 ? 7.554 4.344 -15.947 1.00 83.69 98 GLN A CA 1
ATOM 781 C C . GLN A 1 98 ? 7.725 2.828 -16.084 1.00 83.69 98 GLN A C 1
ATOM 783 O O . GLN A 1 98 ? 8.050 2.347 -17.170 1.00 83.69 98 GLN A O 1
ATOM 788 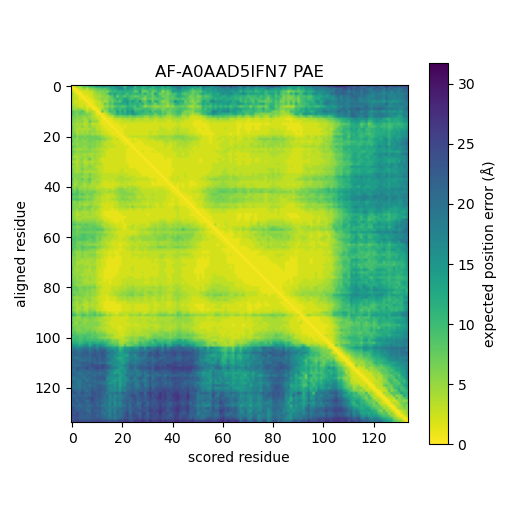N N . ALA A 1 99 ? 7.431 2.077 -15.021 1.00 85.00 99 ALA A N 1
ATOM 789 C CA . ALA A 1 99 ? 7.474 0.625 -15.048 1.00 85.00 99 ALA A CA 1
ATOM 790 C C . ALA A 1 99 ? 6.498 0.035 -16.075 1.00 85.00 99 ALA A C 1
ATOM 792 O O . ALA A 1 99 ? 6.851 -0.895 -16.801 1.00 85.00 99 ALA A O 1
ATOM 793 N N . GLY A 1 100 ? 5.291 0.590 -16.200 1.00 83.38 100 GLY A N 1
ATOM 794 C CA . GLY A 1 100 ? 4.345 0.200 -17.249 1.00 83.38 100 GLY A CA 1
ATOM 795 C C . GLY A 1 100 ? 4.910 0.390 -18.662 1.00 83.38 100 GLY A C 1
ATOM 796 O O . GLY A 1 100 ? 4.803 -0.510 -19.495 1.00 83.38 100 GLY A O 1
ATOM 797 N N . SER A 1 101 ? 5.572 1.522 -18.911 1.00 84.44 101 SER A N 1
ATOM 798 C CA . SER A 1 101 ? 6.221 1.820 -20.195 1.00 84.44 101 SER A CA 1
ATOM 799 C C . SER A 1 101 ? 7.375 0.855 -20.502 1.00 84.44 101 SER A C 1
ATOM 801 O O . SER A 1 101 ? 7.446 0.304 -21.600 1.00 84.44 101 SER A O 1
ATOM 803 N N . GLU A 1 102 ? 8.246 0.579 -19.527 1.00 81.25 102 GLU A N 1
ATOM 804 C CA . GLU A 1 102 ? 9.392 -0.333 -19.683 1.00 81.25 102 GLU A CA 1
ATOM 805 C C . GLU A 1 102 ? 8.984 -1.794 -19.926 1.00 81.25 102 GLU A C 1
ATOM 807 O O . GLU A 1 102 ? 9.713 -2.542 -20.574 1.00 81.25 102 GLU A O 1
ATOM 812 N N . ASN A 1 103 ? 7.817 -2.209 -19.425 1.00 79.19 103 ASN A N 1
ATOM 813 C CA . ASN A 1 103 ? 7.285 -3.559 -19.628 1.00 79.19 103 ASN A CA 1
ATOM 814 C C . ASN A 1 103 ? 6.390 -3.682 -20.879 1.00 79.19 103 ASN A C 1
ATOM 816 O O . ASN A 1 103 ? 5.838 -4.758 -21.126 1.00 79.19 103 ASN A O 1
ATOM 820 N N . SER A 1 104 ? 6.225 -2.614 -21.667 1.00 77.50 104 SER A N 1
ATOM 821 C CA . SER A 1 104 ? 5.397 -2.634 -22.875 1.00 77.50 104 SER A CA 1
ATOM 822 C C . SER A 1 104 ? 6.067 -3.402 -24.028 1.00 77.50 104 SER A C 1
ATOM 824 O O . SER A 1 104 ? 7.272 -3.318 -24.252 1.00 77.50 104 SER A O 1
ATOM 826 N N . ILE A 1 105 ? 5.275 -4.190 -24.768 1.00 69.06 105 ILE A N 1
ATOM 827 C CA . ILE A 1 105 ? 5.753 -4.988 -25.919 1.00 69.06 105 ILE A CA 1
ATOM 828 C C . ILE A 1 105 ? 5.924 -4.109 -27.167 1.00 69.06 105 ILE A C 1
ATOM 830 O O . ILE A 1 105 ? 6.788 -4.363 -28.005 1.00 69.06 105 ILE A O 1
ATOM 834 N N . HIS A 1 106 ? 5.100 -3.068 -27.297 1.00 67.81 106 HIS A N 1
ATOM 835 C CA . HIS A 1 106 ? 5.246 -2.073 -28.350 1.00 67.81 106 HIS A CA 1
ATOM 836 C C . HIS A 1 106 ? 6.174 -0.957 -27.879 1.00 67.81 106 HIS A C 1
ATOM 838 O O . HIS A 1 106 ? 5.932 -0.420 -26.802 1.00 67.81 106 HIS A O 1
ATOM 844 N N . PRO A 1 107 ? 7.176 -0.551 -28.681 1.00 59.34 107 PRO A N 1
ATOM 845 C CA . PRO A 1 107 ? 8.019 0.582 -28.337 1.00 59.34 107 PRO A CA 1
ATOM 846 C C . PRO A 1 107 ? 7.154 1.839 -28.242 1.00 59.34 107 PRO A C 1
ATOM 848 O O . PRO A 1 107 ? 6.751 2.417 -29.254 1.00 59.34 107 PRO A O 1
ATOM 851 N N . MET A 1 108 ? 6.844 2.249 -27.014 1.00 62.38 108 MET A N 1
ATOM 852 C CA . MET A 1 108 ? 6.273 3.560 -26.769 1.00 62.38 108 MET A CA 1
ATOM 853 C C . MET A 1 108 ? 7.359 4.616 -26.991 1.00 62.38 108 MET A C 1
ATOM 855 O O . MET A 1 108 ? 8.517 4.400 -26.614 1.00 62.38 108 MET A O 1
ATOM 859 N N . PRO A 1 109 ? 7.022 5.765 -27.604 1.00 65.81 109 PRO A N 1
ATOM 860 C CA . PRO A 1 109 ? 7.947 6.883 -27.646 1.00 65.81 109 PRO A CA 1
ATOM 861 C C . PRO A 1 109 ? 8.362 7.231 -26.209 1.00 65.81 109 PRO A C 1
ATOM 863 O O . PRO A 1 109 ? 7.514 7.195 -25.314 1.00 65.81 109 PRO A O 1
ATOM 866 N N . PRO A 1 110 ? 9.645 7.554 -25.965 1.00 60.50 110 PRO A N 1
ATOM 867 C CA . PRO A 1 110 ? 10.112 7.878 -24.626 1.00 60.50 110 PRO A CA 1
ATOM 868 C C . PRO A 1 110 ? 9.285 9.042 -24.080 1.00 60.50 110 PRO A C 1
ATOM 870 O O . PRO A 1 110 ? 9.319 10.151 -24.622 1.00 60.50 110 PRO A O 1
ATOM 873 N N . LEU A 1 111 ? 8.517 8.775 -23.022 1.00 60.12 111 LEU A N 1
ATOM 874 C CA . LEU A 1 111 ? 7.725 9.801 -22.362 1.00 60.12 111 LEU A CA 1
ATOM 875 C C . LEU A 1 111 ? 8.692 10.828 -21.772 1.00 60.12 111 LEU A C 1
ATOM 877 O O . LEU A 1 111 ? 9.576 10.490 -20.980 1.00 60.12 111 LEU A O 1
ATOM 881 N N . LYS A 1 112 ? 8.546 12.099 -22.157 1.00 62.50 112 LYS A N 1
ATOM 882 C CA . LYS A 1 112 ? 9.333 13.162 -21.531 1.00 62.50 112 LYS A CA 1
ATOM 883 C C . LYS A 1 112 ? 8.886 13.276 -20.078 1.00 62.50 112 LYS A C 1
ATOM 885 O O . LYS A 1 112 ? 7.708 13.124 -19.766 1.00 62.50 112 LYS A O 1
ATOM 890 N N . SER A 1 113 ? 9.808 13.601 -19.177 1.00 58.41 113 SER A N 1
ATOM 891 C CA . SER A 1 113 ? 9.522 13.707 -17.738 1.00 58.41 113 SER A CA 1
ATOM 892 C C . SER A 1 113 ? 8.357 14.655 -17.404 1.00 58.41 113 SER A C 1
ATOM 894 O O . SER A 1 113 ? 7.670 14.448 -16.408 1.00 58.41 113 SER A O 1
ATOM 896 N N . GLN A 1 114 ? 8.088 15.667 -18.239 1.00 59.44 114 GLN A N 1
ATOM 897 C CA . GLN A 1 114 ? 6.907 16.535 -18.125 1.00 59.44 114 GLN A CA 1
ATOM 898 C C . GLN A 1 114 ? 5.588 15.842 -18.496 1.00 59.44 114 GLN A C 1
ATOM 900 O O . GLN A 1 114 ? 4.573 16.120 -17.862 1.00 59.44 114 GLN A O 1
ATOM 905 N N . ASP A 1 115 ? 5.595 14.941 -19.476 1.00 60.25 115 ASP A N 1
ATOM 906 C CA . ASP A 1 115 ? 4.402 14.222 -19.930 1.00 60.25 115 ASP A CA 1
ATOM 907 C C . ASP A 1 115 ? 3.999 13.150 -18.915 1.00 60.25 115 ASP A C 1
ATOM 909 O O . ASP A 1 115 ? 2.826 13.048 -18.563 1.00 60.25 115 ASP A O 1
ATOM 913 N N . VAL A 1 116 ? 4.975 12.442 -18.333 1.00 55.56 116 VAL A N 1
ATOM 914 C CA . VAL A 1 116 ? 4.715 11.496 -17.232 1.00 55.56 116 VAL A CA 1
ATOM 915 C C . VAL A 1 116 ? 4.202 12.223 -15.990 1.00 55.56 116 VAL A C 1
ATOM 917 O O . VAL A 1 116 ? 3.285 11.739 -15.343 1.00 55.56 116 VAL A O 1
ATOM 920 N N . LYS A 1 117 ? 4.735 13.409 -15.660 1.00 50.81 117 LYS A N 1
ATOM 921 C CA . LYS A 1 117 ? 4.216 14.218 -14.541 1.00 50.81 117 LYS A CA 1
ATOM 922 C C . LYS A 1 117 ? 2.776 14.677 -14.776 1.00 50.81 117 LYS A C 1
ATOM 924 O O . LYS A 1 117 ? 2.006 14.741 -13.826 1.00 50.81 117 LYS A O 1
ATOM 929 N N . ARG A 1 118 ? 2.403 14.986 -16.022 1.00 54.78 118 ARG A N 1
ATOM 930 C CA . ARG A 1 118 ? 1.020 15.337 -16.383 1.00 54.78 118 ARG A CA 1
ATOM 931 C C . ARG A 1 118 ? 0.085 14.131 -16.312 1.00 54.78 118 ARG A C 1
ATOM 933 O O . ARG A 1 118 ? -0.997 14.278 -15.756 1.00 54.78 118 ARG A O 1
ATOM 940 N N . LEU A 1 119 ? 0.511 12.965 -16.808 1.00 52.31 119 LEU A N 1
ATOM 941 C CA . LEU A 1 119 ? -0.246 11.715 -16.664 1.00 52.31 119 LEU A CA 1
ATOM 942 C C . LEU A 1 119 ? -0.409 11.330 -15.193 1.00 52.31 119 LEU A C 1
ATOM 944 O O . LEU A 1 119 ? -1.517 11.066 -14.760 1.00 52.31 119 LEU A O 1
ATOM 948 N N . ALA A 1 120 ? 0.667 11.394 -14.408 1.00 49.44 120 ALA A N 1
ATOM 949 C CA . ALA A 1 120 ? 0.645 11.108 -12.980 1.00 49.44 120 ALA A CA 1
ATOM 950 C C . ALA A 1 120 ? -0.397 11.952 -12.240 1.00 49.44 120 ALA A C 1
ATOM 952 O O . ALA A 1 120 ? -1.160 11.401 -11.465 1.00 49.44 120 ALA A O 1
ATOM 953 N N . VAL A 1 121 ? -0.474 13.263 -12.502 1.00 47.41 121 VAL A N 1
ATOM 954 C CA . VAL A 1 121 ? -1.472 14.147 -11.868 1.00 47.41 121 VAL A CA 1
ATOM 955 C C . VAL A 1 121 ? -2.894 13.843 -12.355 1.00 47.41 121 VAL A C 1
ATOM 957 O O . VAL A 1 121 ? -3.829 13.876 -11.557 1.00 47.41 121 VAL A O 1
ATOM 960 N N . ALA A 1 122 ? -3.068 13.530 -13.642 1.00 36.47 122 ALA A N 1
ATOM 961 C CA . ALA A 1 122 ? -4.367 13.156 -14.201 1.00 36.47 122 ALA A CA 1
ATOM 962 C C . ALA A 1 122 ? -4.875 11.810 -13.647 1.00 36.47 122 ALA A C 1
ATOM 964 O O . ALA A 1 122 ? -6.052 11.697 -13.316 1.00 36.47 122 ALA A O 1
ATOM 965 N N . ASP A 1 123 ? -3.989 10.830 -13.463 1.00 42.66 123 ASP A N 1
ATOM 966 C CA . ASP A 1 123 ? -4.319 9.501 -12.941 1.00 42.66 123 ASP A CA 1
ATOM 967 C C . ASP A 1 123 ? -4.422 9.477 -11.413 1.00 42.66 123 ASP A C 1
ATOM 969 O O . ASP A 1 123 ? -5.225 8.723 -10.872 1.00 42.66 123 ASP A O 1
ATOM 973 N N . GLN A 1 124 ? -3.696 10.342 -10.694 1.00 39.53 124 GLN A N 1
ATOM 974 C CA . GLN A 1 124 ? -3.914 10.555 -9.258 1.00 39.53 124 GLN A CA 1
ATOM 975 C C . GLN A 1 124 ? -5.340 11.061 -9.012 1.00 39.53 124 GLN A C 1
ATOM 977 O O . GLN A 1 124 ? -6.002 10.598 -8.089 1.00 39.53 124 GLN A O 1
ATOM 982 N N . LEU A 1 125 ? -5.841 11.932 -9.898 1.00 32.41 125 LEU A N 1
ATOM 983 C CA . LEU A 1 125 ? -7.240 12.350 -9.915 1.00 32.41 125 LEU A CA 1
ATOM 984 C C . LEU A 1 125 ? -8.171 11.190 -10.310 1.00 32.41 125 LEU A C 1
ATOM 986 O O . LEU A 1 125 ? -9.236 11.050 -9.724 1.00 32.41 125 LEU A O 1
ATOM 990 N N . PHE A 1 126 ? -7.777 10.335 -11.258 1.00 30.50 126 PHE A N 1
ATOM 991 C CA . PHE A 1 126 ? -8.605 9.225 -11.747 1.00 30.50 126 PHE A CA 1
ATOM 992 C C . PHE A 1 126 ? -8.760 8.083 -10.729 1.00 30.50 126 PHE A C 1
ATOM 994 O O . PHE A 1 126 ? -9.864 7.582 -10.541 1.00 30.50 126 PHE A O 1
ATOM 1001 N N . ILE A 1 127 ? -7.692 7.712 -10.014 1.00 42.31 127 ILE A N 1
ATOM 1002 C CA . ILE A 1 127 ? -7.739 6.733 -8.914 1.00 42.31 127 ILE A CA 1
ATOM 1003 C C . ILE A 1 127 ? -8.588 7.280 -7.763 1.00 42.31 127 ILE A C 1
ATOM 1005 O O . ILE A 1 127 ? -9.379 6.545 -7.176 1.00 42.31 127 ILE A O 1
ATOM 1009 N N . GLN A 1 128 ? -8.483 8.579 -7.476 1.00 34.75 128 GLN A N 1
ATOM 1010 C CA . GLN A 1 128 ? -9.322 9.225 -6.473 1.00 34.75 128 GLN A CA 1
ATOM 1011 C C . GLN A 1 128 ? -10.798 9.246 -6.917 1.00 34.75 128 GLN A C 1
ATOM 1013 O O . GLN A 1 128 ? -11.668 8.913 -6.125 1.00 34.75 128 GLN A O 1
ATOM 1018 N N . VAL A 1 129 ? -11.095 9.542 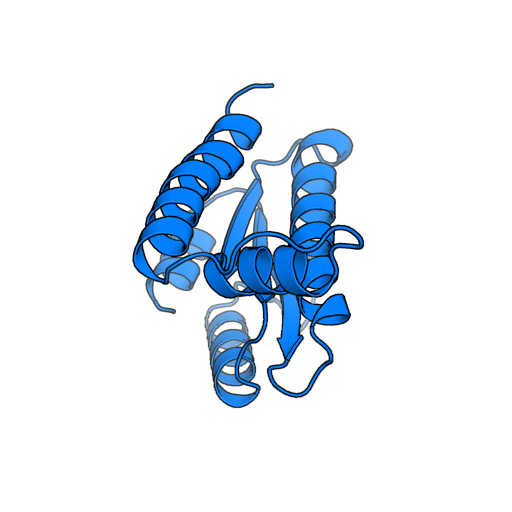-8.190 1.00 30.89 129 VAL A N 1
ATOM 1019 C CA . VAL A 1 129 ? -12.466 9.567 -8.739 1.00 30.89 129 VAL A CA 1
ATOM 1020 C C . VAL A 1 129 ? -13.097 8.171 -8.823 1.00 30.89 129 VAL A C 1
ATOM 1022 O O . VAL A 1 129 ? -14.262 8.036 -8.458 1.00 30.89 129 VAL A O 1
ATOM 1025 N N . SER A 1 130 ? -12.359 7.124 -9.209 1.00 35.81 130 SER A N 1
ATOM 1026 C CA . SER A 1 130 ? -12.878 5.741 -9.216 1.00 35.81 130 SER A CA 1
ATOM 1027 C C . SER A 1 130 ? -13.197 5.197 -7.819 1.00 35.81 130 SER A C 1
ATOM 1029 O O . SER A 1 130 ? -13.981 4.261 -7.698 1.00 35.81 130 SER A O 1
ATOM 1031 N N . LEU A 1 131 ? -12.620 5.774 -6.760 1.00 41.94 131 LEU A N 1
ATOM 1032 C CA . LEU A 1 131 ? -12.978 5.442 -5.377 1.00 41.94 131 LEU A CA 1
ATOM 1033 C C . LEU A 1 131 ? -14.220 6.205 -4.878 1.00 41.94 131 LEU A C 1
ATOM 1035 O O . LEU A 1 131 ? -14.845 5.754 -3.926 1.00 41.94 131 LEU A O 1
ATOM 1039 N N . TYR A 1 132 ? -14.607 7.315 -5.521 1.00 36.31 132 TYR A N 1
ATOM 1040 C CA . TYR A 1 132 ? -15.811 8.096 -5.180 1.00 36.31 132 TYR A CA 1
ATOM 1041 C C . TYR A 1 132 ? -17.019 7.824 -6.095 1.00 36.31 132 TYR A C 1
ATOM 1043 O O . TYR A 1 132 ? -18.118 8.292 -5.796 1.00 36.31 132 TYR A O 1
ATOM 1051 N N . ALA A 1 133 ? -16.838 7.109 -7.208 1.00 33.19 133 ALA A N 1
ATOM 1052 C CA . ALA A 1 133 ? -17.883 6.817 -8.187 1.00 33.19 133 ALA A CA 1
ATOM 1053 C C . ALA A 1 133 ? -18.199 5.313 -8.253 1.00 33.19 133 ALA A C 1
ATOM 1055 O O . ALA A 1 133 ? -17.876 4.648 -9.236 1.00 33.19 133 ALA A O 1
ATOM 1056 N N . SER A 1 134 ? -18.845 4.791 -7.212 1.00 37.72 134 SER A N 1
ATOM 1057 C CA . SER A 1 134 ? -19.584 3.519 -7.224 1.00 37.72 134 SER A CA 1
ATOM 1058 C C . SER A 1 134 ? -20.557 3.486 -6.058 1.00 37.72 134 SER A C 1
ATOM 1060 O O . SER A 1 134 ? -20.058 3.626 -4.920 1.00 37.72 134 SER A O 1
#

InterPro domains:
  IPR000194 ATPase, F1/V1/A1 complex, alpha/beta subunit, nucleotide-binding domain [PF00006] (3-105)
  IPR027417 P-loop containing nucleoside triphosphate hydrolase [G3DSA:3.40.50.300] (1-118)
  IPR027417 P-loop containing nucleoside triphosphate hydrolase [SSF52540] (2-105)
  IPR050053 ATPase alpha/beta chains [PTHR15184] (1-104)

pLDDT: mean 78.21, std 18.07, range [30.5, 94.62]